Protein AF-A0A072U903-F1 (afdb_monomer)

Radius of gyration: 25.93 Å; Cα contacts (8 Å, |Δi|>4): 19; chains: 1; bounding box: 49×41×72 Å

Organism: Medicago truncatula (NCBI:txid3880)

pLDDT: mean 81.29, std 15.7, range [43.28, 95.62]

Secondary structure (DSSP, 8-state):
--SHHHHHHHHHHHHHHHHHHHHHHHHHHHHHHHHHHHHHHHHHHHHHT-PPP---SS-HHHHHHHHHHHHHHHHHHHHHHHHHHHHHHTT--

Structure (mmCIF, N/CA/C/O backbone):
data_AF-A0A072U903-F1
#
_entry.id   AF-A0A072U903-F1
#
loop_
_atom_site.group_PDB
_atom_site.id
_atom_site.type_symbol
_atom_site.label_atom_id
_atom_site.label_alt_id
_atom_site.label_comp_id
_atom_site.label_asym_id
_atom_site.label_entity_id
_atom_site.label_seq_id
_atom_site.pdbx_PDB_ins_code
_atom_site.Cartn_x
_atom_site.Cartn_y
_atom_site.Cartn_z
_atom_site.occupancy
_atom_site.B_iso_or_equiv
_atom_site.auth_seq_id
_atom_site.auth_comp_id
_atom_site.auth_asym_id
_atom_site.auth_atom_id
_atom_site.pdbx_PDB_model_num
ATOM 1 N N . MET A 1 1 ? 33.623 -28.794 -46.837 1.00 49.09 1 MET A N 1
ATOM 2 C CA . MET A 1 1 ? 33.442 -27.617 -45.963 1.00 49.09 1 MET A CA 1
ATOM 3 C C . MET A 1 1 ? 32.008 -27.636 -45.460 1.00 49.09 1 MET A C 1
ATOM 5 O O . MET A 1 1 ? 31.129 -27.145 -46.148 1.00 49.09 1 MET A O 1
ATOM 9 N N . ALA A 1 2 ? 31.750 -28.317 -44.346 1.00 52.59 2 ALA A N 1
ATOM 10 C CA . ALA A 1 2 ? 30.423 -28.434 -43.742 1.00 52.59 2 ALA A CA 1
ATOM 11 C C . ALA A 1 2 ? 30.633 -28.318 -42.230 1.00 52.59 2 ALA A C 1
ATOM 13 O O . ALA A 1 2 ? 31.370 -29.120 -41.668 1.00 52.59 2 ALA A O 1
ATOM 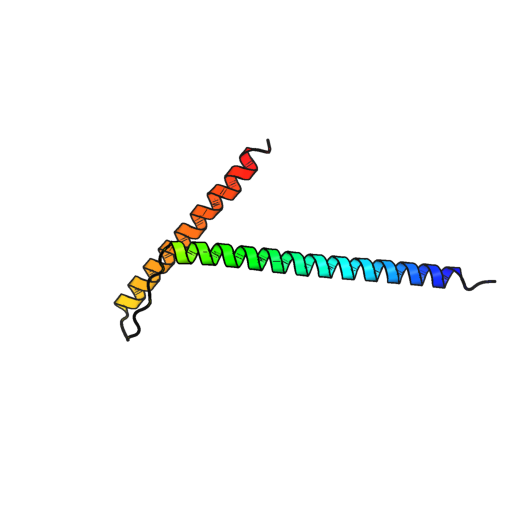14 N N . GLY A 1 3 ? 30.114 -27.256 -41.623 1.00 57.22 3 GLY A N 1
ATOM 15 C CA . GLY A 1 3 ? 30.301 -26.973 -40.196 1.00 57.22 3 GLY A CA 1
ATOM 16 C C . GLY A 1 3 ? 29.932 -25.545 -39.790 1.00 57.22 3 GLY A C 1
ATOM 17 O O . GLY A 1 3 ? 29.616 -25.310 -38.641 1.00 57.22 3 GLY A O 1
ATOM 18 N N . GLY A 1 4 ? 29.900 -24.586 -40.724 1.00 61.88 4 GLY A N 1
ATOM 19 C CA . GLY A 1 4 ? 29.646 -23.178 -40.378 1.00 61.88 4 GLY A CA 1
ATOM 20 C C . GLY A 1 4 ? 28.174 -22.748 -40.298 1.00 61.88 4 GLY A C 1
ATOM 21 O O . GLY A 1 4 ? 27.894 -21.685 -39.755 1.00 61.88 4 GLY A O 1
ATOM 22 N N . ILE A 1 5 ? 27.235 -23.523 -40.857 1.00 61.31 5 ILE A N 1
ATOM 23 C CA . ILE A 1 5 ? 25.812 -23.130 -40.912 1.00 61.31 5 ILE A CA 1
ATOM 24 C C . ILE A 1 5 ? 25.111 -23.397 -39.570 1.00 61.31 5 ILE A C 1
ATOM 26 O O . ILE A 1 5 ? 24.293 -22.587 -39.134 1.00 61.31 5 ILE A O 1
ATOM 30 N N . ASP A 1 6 ? 25.485 -24.476 -38.884 1.00 78.31 6 ASP A N 1
ATOM 31 C CA . ASP A 1 6 ? 24.861 -24.888 -37.624 1.00 78.31 6 ASP A CA 1
ATOM 32 C C . ASP A 1 6 ? 25.312 -23.988 -36.464 1.00 78.31 6 ASP A C 1
ATOM 34 O O . ASP A 1 6 ? 24.488 -23.521 -35.679 1.00 78.31 6 ASP A O 1
ATOM 38 N N . ASP A 1 7 ? 26.599 -23.631 -36.427 1.00 82.25 7 ASP A N 1
ATOM 39 C CA . ASP A 1 7 ? 27.168 -22.724 -35.425 1.00 82.25 7 ASP A CA 1
ATOM 40 C C . ASP A 1 7 ? 26.545 -21.321 -35.493 1.00 82.25 7 ASP A C 1
ATOM 42 O O . ASP A 1 7 ? 26.255 -20.709 -34.463 1.00 82.25 7 ASP A O 1
ATOM 46 N N . ALA A 1 8 ? 26.285 -20.816 -36.704 1.00 85.75 8 ALA A N 1
ATOM 47 C CA . ALA A 1 8 ? 25.641 -19.520 -36.903 1.00 85.75 8 ALA A CA 1
ATOM 48 C C . ALA A 1 8 ? 24.175 -19.530 -36.438 1.00 85.75 8 ALA A C 1
ATOM 50 O O . ALA A 1 8 ? 23.728 -18.590 -35.779 1.00 85.75 8 ALA A O 1
ATOM 51 N N . ALA A 1 9 ? 23.436 -20.604 -36.731 1.00 88.00 9 ALA A N 1
ATOM 52 C CA . ALA A 1 9 ? 22.056 -20.764 -36.281 1.00 88.00 9 ALA A CA 1
ATOM 53 C C . ALA A 1 9 ? 21.965 -20.901 -34.750 1.00 88.00 9 ALA A C 1
ATOM 55 O O . ALA A 1 9 ? 21.095 -20.292 -34.124 1.00 88.00 9 ALA A O 1
ATOM 56 N N . ILE A 1 10 ? 22.896 -21.638 -34.135 1.00 87.81 10 ILE A N 1
ATOM 57 C CA . ILE A 1 10 ? 22.996 -21.775 -32.676 1.00 87.81 10 ILE A CA 1
ATOM 58 C C . ILE A 1 10 ? 23.342 -20.427 -32.031 1.00 87.81 10 ILE A C 1
ATOM 60 O O . ILE A 1 10 ? 22.699 -20.030 -31.059 1.00 87.81 10 ILE A O 1
ATOM 64 N N . ALA A 1 11 ? 24.300 -19.681 -32.590 1.00 91.25 11 ALA A N 1
ATOM 65 C CA . ALA A 1 11 ? 24.655 -18.349 -32.105 1.00 91.25 11 ALA A CA 1
ATOM 66 C C . ALA A 1 11 ? 23.473 -17.368 -32.194 1.00 91.25 11 ALA A C 1
ATOM 68 O O . ALA A 1 11 ? 23.234 -16.603 -31.259 1.00 91.25 11 ALA A O 1
ATOM 69 N N . GLN A 1 12 ? 22.697 -17.422 -33.280 1.00 92.06 12 GLN A N 1
ATOM 70 C CA . GLN A 1 12 ? 21.491 -16.613 -33.451 1.00 92.06 12 GLN A CA 1
ATOM 71 C C . GLN A 1 12 ? 20.429 -16.966 -32.402 1.00 92.06 12 GLN A C 1
ATOM 73 O O . GLN A 1 12 ? 19.891 -16.070 -31.756 1.00 92.06 12 GLN A O 1
ATOM 78 N N . ALA A 1 13 ? 20.167 -18.259 -32.187 1.00 93.19 13 ALA A N 1
ATOM 79 C CA . ALA A 1 13 ? 19.196 -18.725 -31.200 1.00 93.19 13 ALA A CA 1
ATOM 80 C C . ALA A 1 13 ? 19.578 -18.301 -29.771 1.00 93.19 13 ALA A C 1
ATOM 82 O O . ALA A 1 13 ? 18.730 -17.821 -29.016 1.00 93.19 13 ALA A O 1
ATOM 83 N N . LEU A 1 14 ? 20.864 -18.405 -29.419 1.00 95.06 14 LEU A N 1
ATOM 84 C CA . LEU A 1 14 ? 21.391 -17.935 -28.136 1.00 95.06 14 LEU A CA 1
ATOM 85 C C . LEU A 1 14 ? 21.273 -16.413 -27.989 1.00 95.06 14 LEU A C 1
ATOM 87 O O . LEU A 1 14 ? 20.865 -15.934 -26.931 1.00 95.06 14 LEU A O 1
ATOM 91 N N . ALA A 1 15 ? 21.569 -15.650 -29.044 1.00 94.62 15 ALA A N 1
ATOM 92 C CA . ALA A 1 15 ? 21.416 -14.197 -29.041 1.00 94.62 15 ALA A CA 1
ATOM 93 C C . ALA A 1 15 ? 19.949 -13.779 -28.850 1.00 94.62 15 ALA A C 1
ATOM 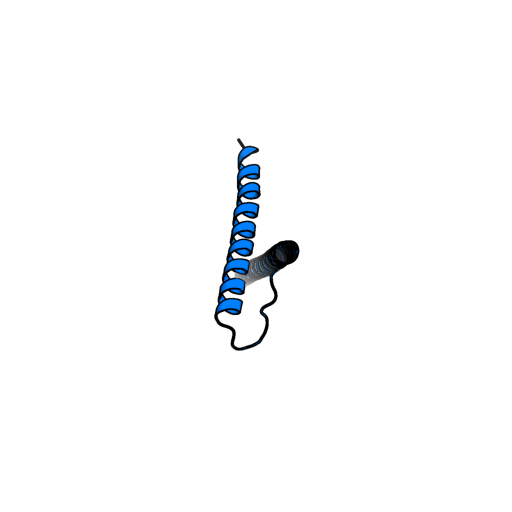95 O O . ALA A 1 15 ? 19.663 -12.899 -28.038 1.00 94.62 15 ALA A O 1
ATOM 96 N N . THR A 1 16 ? 19.009 -14.444 -29.527 1.00 95.56 16 THR A N 1
ATOM 97 C CA . THR A 1 16 ? 17.571 -14.204 -29.345 1.00 95.56 16 THR A CA 1
ATOM 98 C C . THR A 1 16 ? 17.125 -14.545 -27.925 1.00 95.56 16 THR A C 1
ATOM 100 O O . THR A 1 16 ? 16.396 -13.771 -27.309 1.00 95.56 16 THR A O 1
ATOM 103 N N . MET A 1 17 ? 17.595 -15.658 -27.356 1.00 95.19 17 MET A N 1
ATOM 104 C CA . MET A 1 17 ? 17.271 -16.019 -25.975 1.00 95.19 17 MET A CA 1
ATOM 105 C C . MET A 1 17 ? 17.820 -14.994 -24.973 1.00 95.19 17 MET A C 1
ATOM 107 O O . MET A 1 17 ? 17.106 -14.594 -24.056 1.00 95.19 17 MET A O 1
ATOM 111 N N . ALA A 1 18 ? 19.047 -14.508 -25.176 1.00 94.56 18 ALA A N 1
ATOM 112 C CA . ALA A 1 18 ? 19.629 -13.452 -24.351 1.00 94.56 18 ALA A CA 1
ATOM 113 C C . ALA A 1 18 ? 18.814 -12.148 -24.420 1.00 94.56 18 ALA A C 1
ATOM 115 O O . ALA A 1 18 ? 18.565 -11.529 -23.388 1.00 94.56 18 ALA A O 1
ATOM 116 N N . GLN A 1 19 ? 18.337 -11.763 -25.608 1.00 94.50 19 GLN A N 1
ATOM 117 C CA . GLN A 1 19 ? 17.466 -10.597 -25.790 1.00 94.50 19 GLN A CA 1
ATOM 118 C C . GLN A 1 19 ? 16.120 -10.761 -25.076 1.00 94.50 19 GLN A C 1
ATOM 120 O O . GLN A 1 19 ? 15.679 -9.845 -24.386 1.00 94.50 19 GLN A O 1
ATOM 125 N N . VAL A 1 20 ? 15.485 -11.932 -25.185 1.00 95.62 20 VAL A N 1
ATOM 126 C CA . VAL A 1 20 ? 14.214 -12.220 -24.499 1.00 95.62 20 VAL A CA 1
ATOM 127 C C . VAL A 1 20 ? 14.382 -12.156 -22.981 1.00 95.62 20 VAL A C 1
ATOM 129 O O . VAL A 1 20 ? 13.550 -11.564 -22.292 1.00 95.62 20 VAL A O 1
ATOM 132 N N . LEU A 1 21 ? 15.469 -12.717 -22.447 1.00 94.69 21 LEU A N 1
ATOM 133 C CA . LEU A 1 21 ? 15.762 -12.666 -21.013 1.00 94.69 21 LEU A CA 1
ATOM 134 C C . LEU A 1 21 ? 16.058 -11.237 -20.538 1.00 94.69 21 LEU A C 1
ATOM 136 O O . LEU A 1 21 ? 15.557 -10.835 -19.488 1.00 94.69 21 LEU A O 1
ATOM 140 N N . ALA A 1 22 ? 16.817 -10.459 -21.314 1.00 92.00 22 ALA A N 1
ATOM 141 C CA . ALA A 1 22 ? 17.087 -9.054 -21.016 1.00 92.00 22 ALA A CA 1
ATOM 142 C C . ALA A 1 22 ? 15.788 -8.233 -20.982 1.00 92.00 22 ALA A C 1
ATOM 144 O O . ALA A 1 22 ? 15.507 -7.580 -19.978 1.00 92.00 22 ALA A O 1
ATOM 145 N N . GLN A 1 23 ? 14.939 -8.367 -22.005 1.00 92.50 23 GLN A N 1
ATOM 146 C CA . GLN A 1 23 ? 13.643 -7.690 -22.068 1.00 92.50 23 GLN A CA 1
ATOM 147 C C . GLN A 1 23 ? 12.722 -8.100 -20.912 1.00 92.50 23 GLN A C 1
ATOM 149 O O . GLN A 1 23 ? 12.051 -7.261 -20.312 1.00 92.50 23 GLN A O 1
ATOM 154 N N . SER A 1 24 ? 12.689 -9.391 -20.572 1.00 90.50 24 SER A N 1
ATOM 155 C CA . SER A 1 24 ? 11.901 -9.887 -19.442 1.00 90.50 24 SER A CA 1
ATOM 156 C C . SER A 1 24 ? 12.374 -9.291 -18.117 1.00 90.50 24 SER A C 1
ATOM 158 O O . SER A 1 24 ? 11.548 -8.975 -17.260 1.00 90.50 24 SER A O 1
ATOM 160 N N . ASN A 1 25 ? 13.686 -9.146 -17.929 1.00 91.06 25 ASN A N 1
ATOM 161 C CA . ASN A 1 25 ? 14.248 -8.559 -16.720 1.00 91.06 25 ASN A CA 1
ATOM 162 C C . ASN A 1 25 ? 13.948 -7.056 -16.636 1.00 91.06 25 ASN A C 1
ATOM 164 O O . ASN A 1 25 ? 13.531 -6.575 -15.586 1.00 91.06 25 ASN A O 1
ATOM 168 N N . GLU A 1 26 ? 14.084 -6.325 -17.741 1.00 89.25 26 GLU A N 1
ATOM 169 C CA . GLU A 1 26 ? 13.727 -4.904 -17.817 1.00 89.25 26 GLU A CA 1
ATOM 170 C C . GLU A 1 26 ? 12.248 -4.673 -17.500 1.00 89.25 26 GLU A C 1
ATOM 172 O O . GLU A 1 26 ? 11.924 -3.812 -16.684 1.00 89.25 26 GLU A O 1
ATOM 177 N N . ASN A 1 27 ? 11.356 -5.503 -18.046 1.00 88.00 27 ASN A N 1
ATOM 178 C CA . ASN A 1 27 ? 9.926 -5.442 -17.743 1.00 88.00 27 ASN A CA 1
ATOM 179 C C . ASN A 1 27 ? 9.648 -5.731 -16.261 1.00 88.00 27 ASN A C 1
ATOM 181 O O . ASN A 1 27 ? 8.841 -5.047 -15.637 1.00 88.00 27 ASN A O 1
ATOM 185 N N . ALA A 1 28 ? 10.338 -6.709 -15.667 1.00 86.81 28 ALA A N 1
ATOM 186 C CA . ALA A 1 28 ? 10.208 -7.008 -14.242 1.00 86.81 28 ALA A CA 1
ATOM 187 C C . ALA A 1 28 ? 10.722 -5.860 -13.354 1.00 86.81 28 ALA A C 1
ATOM 189 O O . ALA A 1 28 ? 10.152 -5.580 -12.299 1.00 86.81 28 ALA A O 1
ATOM 190 N N . VAL A 1 29 ? 11.794 -5.178 -13.762 1.00 87.06 29 VAL A N 1
ATOM 191 C CA . VAL A 1 29 ? 12.319 -3.995 -13.065 1.00 87.06 29 VAL A CA 1
ATOM 192 C C . VAL A 1 29 ? 11.362 -2.810 -13.202 1.00 87.06 29 VAL A C 1
ATOM 194 O O . VAL A 1 29 ? 11.067 -2.162 -12.200 1.00 87.06 29 VAL A O 1
ATOM 197 N N . ALA A 1 30 ? 10.833 -2.559 -14.400 1.00 84.31 30 ALA A N 1
ATOM 198 C CA . ALA A 1 30 ? 9.852 -1.507 -14.649 1.00 84.31 30 ALA A CA 1
ATOM 199 C C . ALA A 1 30 ? 8.557 -1.737 -13.858 1.00 84.31 30 ALA A C 1
ATOM 201 O O . ALA A 1 30 ? 8.073 -0.817 -13.206 1.00 84.31 30 ALA A O 1
ATOM 202 N N . ASN A 1 31 ? 8.040 -2.970 -13.830 1.00 85.81 31 ASN A N 1
ATOM 203 C CA . ASN A 1 31 ? 6.860 -3.314 -13.036 1.00 85.81 31 ASN A CA 1
ATOM 204 C C . ASN A 1 31 ? 7.100 -3.095 -11.542 1.00 85.81 31 ASN A C 1
ATOM 206 O O . ASN A 1 31 ? 6.299 -2.421 -10.907 1.00 85.81 31 ASN A O 1
ATOM 210 N N . ARG A 1 32 ? 8.233 -3.558 -10.996 1.00 85.06 32 ARG A N 1
ATOM 211 C CA . ARG A 1 32 ? 8.575 -3.305 -9.585 1.00 85.06 32 ARG A CA 1
ATOM 212 C C . ARG A 1 32 ? 8.675 -1.820 -9.258 1.00 85.06 32 ARG A C 1
ATOM 214 O O . ARG A 1 32 ? 8.257 -1.400 -8.185 1.00 85.06 32 ARG A O 1
ATOM 221 N N . ARG A 1 33 ? 9.224 -1.023 -10.174 1.00 84.25 33 ARG A N 1
ATOM 222 C CA . ARG A 1 33 ? 9.300 0.429 -10.010 1.00 84.25 33 ARG A CA 1
ATOM 223 C C . ARG A 1 33 ? 7.908 1.062 -10.007 1.00 84.25 33 ARG A C 1
ATOM 225 O O . ARG A 1 33 ? 7.602 1.814 -9.092 1.00 84.25 33 ARG A O 1
ATOM 232 N N . ASN A 1 34 ? 7.064 0.712 -10.974 1.00 82.00 34 ASN A N 1
ATOM 233 C CA . ASN A 1 34 ? 5.692 1.210 -11.063 1.00 82.00 34 ASN A CA 1
ATOM 234 C C . ASN A 1 34 ? 4.857 0.804 -9.836 1.00 82.00 34 ASN A C 1
ATOM 236 O O . ASN A 1 34 ? 4.063 1.596 -9.337 1.00 82.00 34 ASN A O 1
ATOM 240 N N . GLU A 1 35 ? 5.043 -0.418 -9.333 1.00 83.12 35 GLU A N 1
ATOM 241 C CA . GLU A 1 35 ? 4.402 -0.910 -8.111 1.00 83.12 35 GLU A CA 1
ATOM 242 C C . GLU A 1 35 ? 4.868 -0.139 -6.874 1.00 83.12 35 GLU A C 1
ATOM 244 O O . GLU A 1 35 ? 4.027 0.294 -6.089 1.00 83.12 35 GLU A O 1
ATOM 249 N N . GLY A 1 36 ? 6.177 0.095 -6.732 1.00 83.25 36 GLY A N 1
ATOM 250 C CA . GLY A 1 36 ? 6.734 0.892 -5.637 1.00 83.25 36 GLY A CA 1
ATOM 251 C C . GLY A 1 36 ? 6.249 2.343 -5.659 1.00 83.25 36 GLY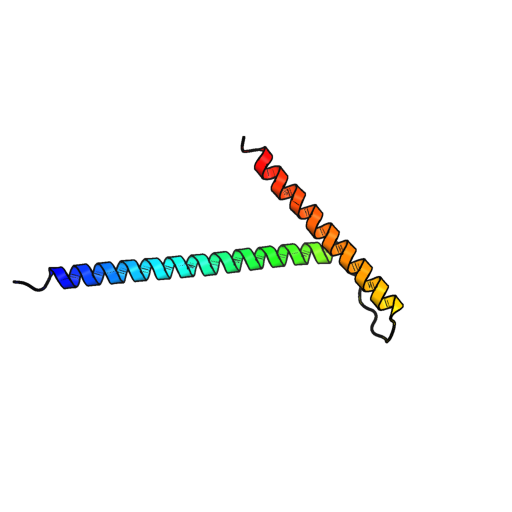 A C 1
ATOM 252 O O . GLY A 1 36 ? 5.817 2.864 -4.634 1.00 83.25 36 GLY A O 1
ATOM 253 N N . GLU A 1 37 ? 6.227 2.978 -6.833 1.00 80.56 37 GLU A N 1
ATOM 254 C CA . GLU A 1 37 ? 5.685 4.333 -7.011 1.00 80.56 37 GLU A CA 1
ATOM 255 C C . GLU A 1 37 ? 4.173 4.375 -6.701 1.00 80.56 37 GLU A C 1
ATOM 257 O O . GLU A 1 37 ? 3.678 5.303 -6.055 1.00 80.56 37 GLU A O 1
ATOM 262 N N . ALA A 1 38 ? 3.416 3.344 -7.095 1.00 81.81 38 ALA A N 1
ATOM 263 C CA . ALA A 1 38 ? 1.999 3.222 -6.757 1.00 81.81 38 ALA A CA 1
ATOM 264 C C . ALA A 1 38 ? 1.760 3.005 -5.253 1.00 81.81 38 ALA A C 1
ATOM 266 O O . ALA A 1 38 ? 0.789 3.539 -4.707 1.00 81.81 38 ALA A O 1
ATOM 267 N N . GLU A 1 39 ? 2.615 2.237 -4.578 1.00 83.69 39 GLU A N 1
ATOM 268 C CA . GLU A 1 39 ? 2.575 2.034 -3.129 1.00 83.69 39 GLU A CA 1
ATOM 269 C C . GLU A 1 39 ? 2.886 3.332 -2.374 1.00 83.69 39 GLU A C 1
ATOM 271 O O . GLU A 1 39 ? 2.130 3.709 -1.477 1.00 83.69 39 GLU A O 1
ATOM 276 N N . GLU A 1 40 ? 3.910 4.075 -2.798 1.00 83.62 40 GLU A N 1
ATOM 277 C CA . GLU A 1 40 ? 4.270 5.373 -2.219 1.00 83.62 40 GLU A CA 1
ATOM 278 C C . GLU A 1 40 ? 3.124 6.391 -2.353 1.00 83.62 40 GLU A C 1
ATOM 280 O O . GLU A 1 40 ? 2.740 7.036 -1.374 1.00 83.62 40 GLU A O 1
ATOM 285 N N . MET A 1 41 ? 2.479 6.468 -3.525 1.00 86.94 41 MET A N 1
ATOM 286 C CA . MET A 1 41 ? 1.295 7.315 -3.729 1.00 86.94 41 MET A CA 1
ATOM 287 C C . MET A 1 41 ? 0.102 6.906 -2.849 1.00 86.94 41 MET A C 1
ATOM 289 O O . MET A 1 41 ? -0.660 7.764 -2.387 1.00 86.94 41 MET A O 1
ATOM 293 N N . ARG A 1 42 ? -0.102 5.601 -2.618 1.00 88.00 42 ARG A N 1
ATOM 294 C CA . ARG A 1 42 ? -1.156 5.103 -1.716 1.00 88.00 42 ARG A CA 1
ATOM 295 C C . ARG A 1 42 ? -0.844 5.466 -0.266 1.00 88.00 42 ARG A C 1
ATOM 297 O O . ARG A 1 42 ? -1.759 5.877 0.448 1.00 88.00 42 ARG A O 1
ATOM 304 N N . LEU A 1 43 ? 0.418 5.372 0.147 1.00 89.31 43 LEU A N 1
ATOM 305 C CA . LEU A 1 43 ? 0.860 5.732 1.491 1.00 89.31 43 LEU A CA 1
ATOM 306 C C . LEU A 1 43 ? 0.721 7.237 1.760 1.00 89.31 43 LEU A C 1
ATOM 308 O O . LEU A 1 43 ? 0.123 7.612 2.767 1.00 89.31 43 LEU A O 1
ATOM 312 N N . ASP A 1 44 ? 1.190 8.102 0.856 1.00 90.12 44 ASP A N 1
ATOM 313 C CA . ASP A 1 44 ? 1.021 9.559 0.985 1.00 90.12 44 ASP A CA 1
ATOM 314 C C . ASP A 1 44 ? -0.466 9.932 1.100 1.00 90.12 44 ASP A C 1
ATOM 316 O O . ASP A 1 44 ? -0.866 10.681 1.997 1.00 90.12 44 ASP A O 1
ATOM 320 N N . ARG A 1 45 ? -1.328 9.329 0.269 1.00 88.94 45 ARG A N 1
ATOM 321 C CA . ARG A 1 45 ? -2.778 9.539 0.357 1.00 88.94 45 ARG A CA 1
ATOM 322 C C . ARG A 1 45 ? -3.350 9.066 1.693 1.00 88.94 45 ARG A C 1
ATOM 324 O O . ARG A 1 45 ? -4.195 9.760 2.259 1.00 88.94 45 ARG A O 1
ATOM 331 N N . PHE A 1 46 ? -2.920 7.914 2.198 1.00 91.50 46 PHE A N 1
ATOM 332 C CA . PHE A 1 46 ? -3.350 7.402 3.497 1.00 91.50 46 PHE A CA 1
ATOM 333 C C . PHE A 1 46 ? -2.981 8.375 4.626 1.00 91.50 46 PHE A C 1
ATOM 335 O O . PHE A 1 46 ? -3.851 8.768 5.401 1.00 91.50 46 PHE A O 1
ATOM 342 N N . LEU A 1 47 ? -1.732 8.851 4.665 1.00 91.75 47 LEU A N 1
ATOM 343 C CA . LEU A 1 47 ? -1.251 9.787 5.688 1.00 91.75 47 LEU A CA 1
ATOM 344 C C . LEU A 1 47 ? -1.967 11.144 5.637 1.00 91.75 47 LEU A C 1
ATOM 346 O O . LEU A 1 47 ? -2.309 11.697 6.682 1.00 91.75 47 LEU A O 1
ATOM 350 N 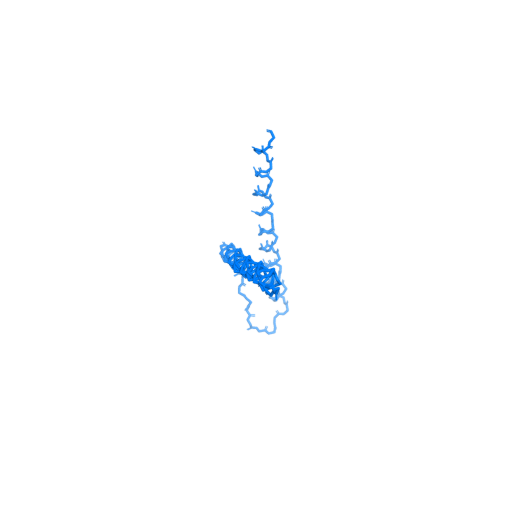N . ARG A 1 48 ? -2.282 11.652 4.438 1.00 91.69 48 ARG A N 1
ATOM 351 C CA . ARG A 1 48 ? -3.070 12.888 4.256 1.00 91.69 48 ARG A CA 1
ATOM 352 C C . ARG A 1 48 ? -4.488 12.806 4.821 1.00 91.69 48 ARG A C 1
ATOM 354 O O . ARG A 1 48 ? -5.076 13.840 5.120 1.00 91.69 48 ARG A O 1
ATOM 361 N N . ASN A 1 49 ? -5.032 11.601 4.987 1.00 90.19 49 ASN A N 1
ATOM 362 C CA . ASN A 1 49 ? -6.335 11.387 5.617 1.00 90.19 49 ASN A CA 1
ATOM 363 C C . ASN A 1 49 ? -6.261 11.274 7.151 1.00 90.19 49 ASN A C 1
ATOM 365 O O . ASN A 1 49 ? -7.275 10.983 7.782 1.00 90.19 49 ASN A O 1
ATOM 369 N N . ASN A 1 50 ? -5.092 11.538 7.747 1.00 91.94 50 ASN A N 1
ATOM 370 C CA . ASN A 1 50 ? -4.861 11.579 9.190 1.00 91.94 50 ASN A CA 1
ATOM 371 C C . ASN A 1 50 ? -5.380 10.322 9.921 1.00 91.94 50 ASN A C 1
ATOM 373 O O . ASN A 1 50 ? -6.350 10.396 10.686 1.00 91.94 50 ASN A O 1
ATOM 377 N N . PRO A 1 51 ? -4.772 9.153 9.659 1.00 91.81 51 PRO A N 1
ATOM 378 C CA . PRO A 1 51 ? -5.250 7.885 10.183 1.00 91.81 51 PRO A CA 1
ATOM 379 C C . PRO A 1 51 ? -5.267 7.873 11.716 1.00 91.81 51 PRO A C 1
ATOM 381 O O . PRO A 1 51 ? -4.308 8.322 12.349 1.00 91.81 51 PRO A O 1
ATOM 384 N N . PRO A 1 52 ? -6.337 7.350 12.343 1.00 91.81 52 PRO A N 1
ATOM 385 C CA . PRO A 1 52 ? -6.424 7.310 13.792 1.00 91.81 52 PRO A CA 1
ATOM 386 C C . PRO A 1 52 ? -5.403 6.326 14.371 1.00 91.81 52 PRO A C 1
ATOM 388 O O . PRO A 1 52 ? -5.190 5.229 13.850 1.00 91.81 52 PRO A O 1
ATOM 391 N N . THR A 1 53 ? -4.810 6.683 15.507 1.00 90.38 53 THR A N 1
ATOM 392 C CA . THR A 1 53 ? -3.930 5.781 16.256 1.00 90.38 53 THR A CA 1
ATOM 393 C C . THR A 1 53 ? -4.760 4.824 17.101 1.00 90.38 53 THR A C 1
ATOM 395 O O . THR A 1 53 ? -5.617 5.257 17.876 1.00 90.38 53 THR A O 1
ATOM 398 N N . LEU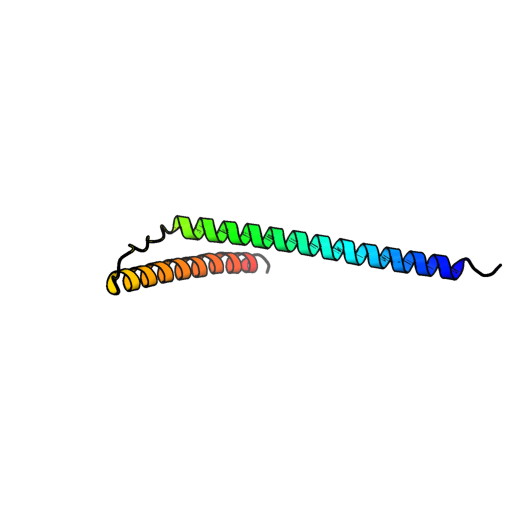 A 1 54 ? -4.473 3.524 17.008 1.00 88.00 54 LEU A N 1
ATOM 399 C CA . LEU A 1 54 ? -5.043 2.545 17.925 1.00 88.00 54 LEU A CA 1
ATOM 400 C C . LEU A 1 54 ? -4.468 2.789 19.324 1.00 88.00 54 LEU A C 1
ATOM 402 O O . LEU A 1 54 ? -3.264 2.661 19.552 1.00 88.00 54 LEU A O 1
ATOM 406 N N . LYS A 1 55 ? -5.325 3.158 20.275 1.00 84.75 55 LYS A N 1
ATOM 407 C CA . LYS A 1 55 ? -4.912 3.312 21.671 1.00 84.75 55 LYS A CA 1
ATOM 408 C C . LYS A 1 55 ? -4.761 1.918 22.276 1.00 84.75 55 LYS A C 1
ATOM 410 O O . LYS A 1 55 ? -5.735 1.194 22.425 1.00 84.75 55 LYS A O 1
ATOM 415 N N . GLY A 1 56 ? -3.533 1.526 22.606 1.00 76.00 56 GLY A N 1
ATOM 416 C CA . GLY A 1 56 ? -3.263 0.202 23.164 1.00 76.00 56 GLY A CA 1
ATOM 417 C C . GLY A 1 56 ? -3.727 0.082 24.614 1.00 76.00 56 GLY A C 1
ATOM 418 O O . GLY A 1 56 ? -3.102 0.699 25.472 1.00 76.00 56 GLY A O 1
ATOM 419 N N . ARG A 1 57 ? -4.798 -0.694 24.853 1.00 79.12 57 ARG A N 1
ATOM 420 C CA . ARG A 1 57 ? -5.322 -1.332 26.094 1.00 79.12 57 ARG A CA 1
ATOM 421 C C . ARG A 1 57 ? -6.396 -2.343 25.642 1.00 79.12 57 ARG A C 1
ATOM 423 O O . ARG A 1 57 ? -6.797 -2.300 24.483 1.00 79.12 57 ARG A O 1
ATOM 430 N N . PHE A 1 58 ? -6.896 -3.214 26.520 1.00 81.62 58 PHE A N 1
ATOM 431 C CA . PHE A 1 58 ? -8.079 -4.039 26.224 1.00 81.62 58 PHE A CA 1
ATOM 432 C C . PHE A 1 58 ? -9.343 -3.153 26.199 1.00 81.62 58 PHE A C 1
ATOM 434 O O . PHE A 1 58 ? -10.052 -3.045 27.194 1.00 81.62 58 PHE A O 1
ATOM 441 N N . ASP A 1 59 ? -9.566 -2.458 25.081 1.00 88.81 59 ASP A N 1
ATOM 442 C CA . ASP A 1 59 ? -10.686 -1.540 24.838 1.00 88.81 59 ASP A CA 1
ATOM 443 C C . ASP A 1 59 ? -11.414 -1.946 23.541 1.00 88.81 59 ASP A C 1
ATOM 445 O O . ASP A 1 59 ? -11.031 -1.512 22.448 1.00 88.81 59 ASP A O 1
ATOM 449 N N . PRO A 1 60 ? -12.430 -2.826 23.632 1.00 90.44 60 PRO A N 1
ATOM 450 C CA . PRO A 1 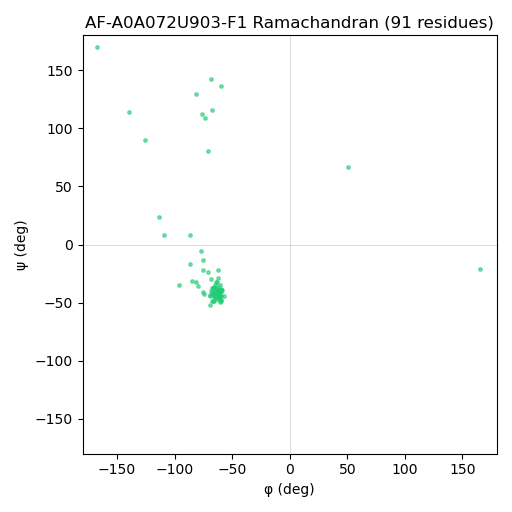60 ? -13.183 -3.285 22.466 1.00 90.44 60 PRO A CA 1
ATOM 451 C C . PRO A 1 60 ? -13.899 -2.150 21.721 1.00 90.44 60 PRO A C 1
ATOM 453 O O . PRO A 1 60 ? -13.977 -2.177 20.494 1.00 90.44 60 PRO A O 1
ATOM 456 N N . GLU A 1 61 ? -14.388 -1.138 22.442 1.00 90.88 61 GLU A N 1
ATOM 457 C CA . GLU A 1 61 ? -15.124 -0.004 21.872 1.00 90.88 61 GLU A CA 1
ATOM 458 C C . GLU A 1 61 ? -14.177 0.961 21.142 1.00 90.88 61 GLU A C 1
ATOM 460 O O . GLU A 1 61 ? -14.438 1.381 20.007 1.00 90.88 61 GLU A O 1
ATOM 465 N N . GLY A 1 62 ? -13.019 1.245 21.741 1.00 91.25 62 GLY A N 1
ATOM 466 C CA . GLY A 1 62 ? -11.946 2.000 21.100 1.00 91.25 62 GLY A CA 1
ATOM 467 C C . GLY A 1 62 ? -11.391 1.293 19.864 1.00 91.25 62 GLY A C 1
ATOM 468 O O . GLY A 1 62 ? -11.158 1.942 18.840 1.00 91.25 62 GLY A O 1
ATOM 469 N N . ALA A 1 63 ? -11.243 -0.035 19.910 1.00 92.25 63 ALA A N 1
ATOM 470 C CA . ALA A 1 63 ? -10.841 -0.831 18.752 1.00 92.25 63 ALA A CA 1
ATOM 471 C C . ALA A 1 63 ? -11.891 -0.780 17.631 1.00 92.25 63 ALA A C 1
ATOM 473 O O . ALA A 1 63 ? -11.539 -0.558 16.473 1.00 92.25 63 ALA A O 1
ATOM 474 N N . GLN A 1 64 ? -13.179 -0.910 17.960 1.00 92.75 64 GLN A N 1
ATOM 475 C CA . GLN A 1 64 ? -14.262 -0.806 16.981 1.00 92.75 64 GLN A CA 1
ATOM 476 C C . GLN A 1 64 ? -14.303 0.580 16.320 1.00 92.75 64 GLN A C 1
ATOM 478 O O . GLN A 1 64 ? -14.432 0.686 15.099 1.00 92.75 64 GLN A O 1
ATOM 483 N N . THR A 1 65 ? -14.139 1.643 17.108 1.00 92.62 65 THR A N 1
ATOM 484 C CA . THR A 1 65 ? -14.081 3.023 16.604 1.00 92.62 65 THR A CA 1
ATOM 485 C C . THR A 1 65 ? -12.884 3.231 15.674 1.00 92.62 65 THR A C 1
ATOM 487 O O . THR A 1 65 ? -13.002 3.867 14.625 1.00 92.62 65 THR A O 1
ATOM 490 N N . TRP A 1 66 ? -11.728 2.659 16.022 1.00 94.38 66 TRP A N 1
ATOM 491 C CA . TRP A 1 66 ? -10.533 2.696 15.183 1.00 94.38 66 TRP A CA 1
ATOM 492 C C . TRP A 1 66 ? -10.751 1.997 13.832 1.00 94.38 66 TRP A C 1
ATOM 494 O O . TRP A 1 66 ? -10.419 2.577 12.796 1.00 94.38 66 TRP A O 1
ATOM 504 N N . VAL A 1 67 ? -11.376 0.811 13.822 1.00 94.44 67 VAL A N 1
ATOM 505 C CA . VAL A 1 67 ? -11.704 0.079 12.583 1.00 94.44 67 VAL A CA 1
ATOM 506 C C . VAL A 1 67 ? -12.617 0.908 11.675 1.00 94.44 67 VAL A C 1
ATOM 508 O O . VAL A 1 67 ? -12.304 1.078 10.499 1.00 94.44 67 VAL A O 1
ATOM 511 N N . GLN A 1 68 ? -13.689 1.502 12.208 1.00 94.75 68 GLN A N 1
ATOM 512 C CA . GLN A 1 68 ? -14.591 2.357 11.418 1.00 94.75 68 GLN A CA 1
ATOM 513 C C . GLN A 1 68 ? -13.866 3.569 10.809 1.00 94.75 68 GLN A C 1
ATOM 515 O O . GLN A 1 68 ? -14.115 3.952 9.662 1.00 94.75 68 GLN A O 1
ATOM 520 N N . GLY A 1 69 ? -12.942 4.172 11.563 1.00 94.06 69 GLY A N 1
ATOM 521 C CA . GLY A 1 69 ? -12.093 5.253 11.067 1.00 94.06 69 GLY A CA 1
ATOM 522 C C . GLY A 1 69 ? -11.211 4.811 9.898 1.00 94.06 69 GLY A C 1
ATOM 523 O O . GLY A 1 69 ? -11.127 5.518 8.893 1.00 94.06 69 GLY A O 1
ATOM 524 N N . MET A 1 70 ? -10.616 3.620 9.989 1.00 94.44 70 MET A N 1
ATOM 525 C CA . MET A 1 70 ? -9.807 3.042 8.912 1.00 94.44 70 MET A CA 1
ATOM 526 C C . MET A 1 70 ? -10.636 2.736 7.658 1.00 94.44 70 MET A C 1
ATOM 528 O O . MET A 1 70 ? -10.234 3.105 6.554 1.00 94.44 70 MET A O 1
ATOM 532 N N . GLU A 1 71 ? -11.826 2.148 7.804 1.00 94.31 71 GLU A N 1
ATOM 533 C CA . GLU A 1 71 ? -12.733 1.871 6.679 1.00 94.31 71 GLU A CA 1
ATOM 534 C C . GLU A 1 71 ? -13.123 3.139 5.911 1.00 94.31 71 GLU A C 1
ATOM 536 O O . GLU A 1 71 ? -13.183 3.138 4.677 1.00 94.31 71 GLU A O 1
ATOM 541 N N . ARG A 1 72 ? -13.354 4.249 6.623 1.00 93.56 72 ARG A N 1
ATOM 542 C CA . ARG A 1 72 ? -13.667 5.543 6.006 1.00 93.56 72 ARG A CA 1
ATOM 543 C C . ARG A 1 72 ? -12.518 6.054 5.136 1.00 93.56 72 ARG A C 1
ATOM 545 O O . ARG A 1 72 ? -12.774 6.565 4.044 1.00 93.56 72 ARG A O 1
ATOM 552 N N . ILE A 1 73 ? -11.277 5.904 5.597 1.00 92.06 73 ILE A N 1
ATOM 553 C CA . ILE A 1 73 ? -10.082 6.323 4.854 1.00 92.06 73 ILE A CA 1
ATOM 554 C C . ILE A 1 73 ? -9.906 5.460 3.607 1.00 92.06 73 ILE A C 1
ATOM 556 O O . ILE A 1 73 ? -9.778 6.003 2.512 1.00 92.06 73 ILE A O 1
ATOM 560 N N . PHE A 1 74 ? -9.984 4.132 3.737 1.00 91.06 74 PHE A N 1
ATOM 561 C CA . PHE A 1 74 ? -9.878 3.241 2.580 1.00 91.06 74 PHE A CA 1
ATOM 562 C C . PHE A 1 74 ? -10.966 3.519 1.543 1.00 91.06 74 PHE A C 1
ATOM 564 O O . PHE A 1 74 ? -10.671 3.590 0.351 1.00 91.06 74 PHE A O 1
ATOM 571 N N . ARG A 1 75 ? -12.203 3.780 1.979 1.00 89.81 75 ARG A N 1
ATOM 572 C CA . ARG A 1 75 ? -13.284 4.176 1.072 1.00 89.81 75 ARG A CA 1
ATOM 573 C C . ARG A 1 75 ? -12.955 5.471 0.327 1.00 89.81 75 ARG A C 1
ATOM 575 O O . ARG A 1 75 ? -13.113 5.503 -0.887 1.00 89.81 75 ARG A O 1
ATOM 582 N N . ALA A 1 76 ? -12.466 6.500 1.022 1.00 86.56 76 ALA A N 1
ATOM 583 C CA . ALA A 1 76 ? -12.069 7.770 0.406 1.00 86.56 76 ALA A CA 1
ATOM 584 C C . ALA A 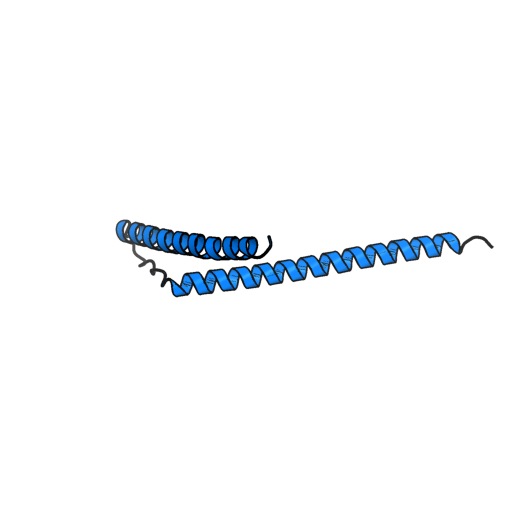1 76 ? -10.890 7.619 -0.576 1.00 86.56 76 ALA A C 1
ATOM 586 O O . ALA A 1 76 ? -10.808 8.329 -1.581 1.00 86.56 76 ALA A O 1
ATOM 587 N N . MET A 1 77 ? -9.977 6.683 -0.308 1.00 85.31 77 MET A N 1
ATOM 588 C CA . MET A 1 77 ? -8.867 6.371 -1.208 1.00 85.31 77 MET A CA 1
ATOM 589 C C . MET A 1 77 ? -9.340 5.721 -2.512 1.00 85.31 77 MET A C 1
ATOM 591 O O . MET A 1 77 ? -8.796 6.056 -3.563 1.00 85.31 77 MET A O 1
ATOM 595 N N . VAL A 1 78 ? -10.356 4.852 -2.453 1.00 80.44 78 VAL A N 1
ATOM 596 C CA . VAL A 1 78 ? -10.949 4.192 -3.629 1.00 80.44 78 VAL A CA 1
ATOM 597 C C . VAL A 1 78 ? -11.707 5.203 -4.499 1.00 80.44 78 VAL A C 1
ATOM 599 O O . VAL A 1 78 ? -11.361 5.369 -5.666 1.00 80.44 78 VAL A O 1
ATOM 602 N N . THR A 1 79 ? -12.629 5.991 -3.931 1.00 68.50 79 THR A N 1
ATOM 603 C CA . THR A 1 79 ? -13.408 6.979 -4.712 1.00 68.50 79 THR A CA 1
ATOM 604 C C . THR A 1 79 ? -12.550 8.079 -5.338 1.00 68.50 79 THR A C 1
ATOM 606 O O . THR A 1 79 ? -12.855 8.568 -6.423 1.00 68.50 79 THR A O 1
ATOM 609 N N . GLY A 1 80 ? -11.450 8.477 -4.692 1.00 61.06 80 GLY A N 1
ATOM 610 C CA . GLY A 1 80 ? -10.515 9.454 -5.255 1.00 61.06 80 GLY A CA 1
ATOM 611 C C . GLY A 1 80 ? -9.577 8.903 -6.341 1.00 61.06 80 GLY A C 1
ATOM 612 O O . GLY A 1 80 ? -8.778 9.678 -6.875 1.00 61.06 80 GLY A O 1
ATOM 613 N N . ASN A 1 81 ? -9.593 7.596 -6.618 1.00 54.59 81 ASN A N 1
ATOM 614 C CA . ASN A 1 81 ? -8.835 6.964 -7.704 1.00 54.59 81 ASN A CA 1
ATOM 615 C C . ASN A 1 81 ? -9.696 6.793 -8.966 1.00 54.59 81 ASN A C 1
ATOM 617 O O . ASN A 1 81 ? -9.199 7.010 -10.072 1.00 54.59 81 ASN A O 1
ATOM 621 N N . ASP A 1 82 ? -10.991 6.517 -8.798 1.00 51.66 82 ASP A N 1
ATOM 622 C CA . ASP A 1 82 ? -11.936 6.306 -9.904 1.00 51.66 82 ASP A CA 1
ATOM 623 C C . ASP A 1 82 ? -12.149 7.574 -10.751 1.00 51.66 82 ASP A C 1
ATOM 625 O O . ASP A 1 82 ? -12.221 7.508 -11.979 1.00 51.66 82 ASP A O 1
ATOM 629 N N . GLN A 1 83 ? -12.122 8.758 -10.127 1.00 47.06 83 GLN A N 1
ATOM 630 C CA . GLN A 1 83 ? -12.260 10.037 -10.836 1.00 47.06 83 GLN A CA 1
ATOM 631 C C . GLN A 1 83 ? -11.126 10.286 -11.852 1.00 47.06 83 GLN A C 1
ATOM 633 O O . GLN A 1 83 ? -11.336 10.983 -12.839 1.00 47.06 83 GLN A O 1
ATOM 638 N N . LYS A 1 84 ? -9.921 9.736 -11.627 1.00 47.66 84 LYS A N 1
ATOM 639 C CA . LYS A 1 84 ? -8.759 9.939 -12.515 1.00 47.66 84 LYS A CA 1
ATOM 640 C C . LYS A 1 84 ? -8.727 8.964 -13.692 1.00 47.66 84 LYS A C 1
ATOM 642 O O . LYS A 1 84 ? -8.272 9.349 -14.770 1.00 47.66 84 LYS A O 1
ATOM 647 N N . ALA A 1 85 ? -9.235 7.746 -13.503 1.00 52.28 85 ALA A N 1
ATOM 648 C CA . ALA A 1 85 ? -9.417 6.788 -14.592 1.00 52.28 85 ALA A CA 1
ATOM 649 C C . ALA A 1 85 ? -10.478 7.295 -15.585 1.00 52.28 85 ALA A C 1
ATOM 651 O O . ALA A 1 85 ? -10.234 7.345 -16.786 1.00 52.28 85 ALA A O 1
ATOM 652 N N . GLN A 1 86 ? -11.601 7.809 -15.073 1.00 48.62 86 GLN A N 1
ATOM 653 C CA . GLN A 1 86 ? -12.717 8.270 -15.903 1.00 48.62 86 GLN A CA 1
ATOM 654 C C . GLN A 1 86 ? -12.399 9.536 -16.717 1.00 48.62 86 GLN A C 1
ATOM 656 O O . GLN A 1 86 ? -12.917 9.722 -17.817 1.00 48.62 86 GLN A O 1
ATOM 661 N N . THR A 1 87 ? -11.520 10.409 -16.214 1.00 43.47 87 THR A N 1
ATOM 662 C CA . THR A 1 87 ? -11.114 11.612 -16.954 1.00 43.47 87 THR A CA 1
ATOM 663 C C . THR A 1 87 ?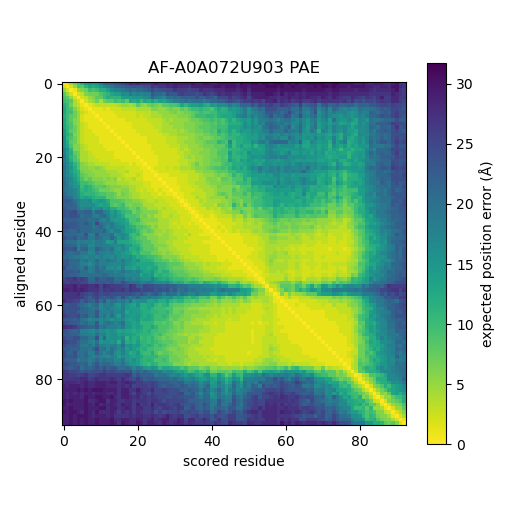 -10.139 11.336 -18.092 1.00 43.47 87 THR A C 1
ATOM 665 O O . THR A 1 87 ? -10.075 12.162 -18.988 1.00 43.47 87 THR A O 1
ATOM 668 N N . SER A 1 88 ? -9.391 10.225 -18.093 1.00 51.12 88 SER A N 1
ATOM 669 C CA . SER A 1 88 ? -8.479 9.925 -19.215 1.00 51.12 88 SER A CA 1
ATOM 670 C C . SER A 1 88 ? -9.208 9.295 -20.404 1.00 51.12 88 SER A C 1
ATOM 672 O O . SER A 1 88 ? -8.875 9.611 -21.542 1.00 51.12 88 SER A O 1
ATOM 674 N N . ASP A 1 89 ? -10.260 8.507 -20.161 1.00 52.09 89 ASP A N 1
ATOM 675 C CA . ASP A 1 89 ? -11.083 7.928 -21.236 1.00 52.09 89 ASP A CA 1
ATOM 676 C C . ASP A 1 89 ? -11.955 8.981 -21.948 1.00 52.09 89 ASP A C 1
ATOM 678 O O . ASP A 1 89 ? -12.313 8.826 -23.112 1.00 52.09 89 ASP A O 1
ATOM 682 N N . SER A 1 90 ? -12.255 10.098 -21.277 1.00 53.03 90 SER A N 1
ATOM 683 C CA . SER A 1 90 ? -13.090 11.182 -21.813 1.00 53.03 90 SER A CA 1
ATOM 684 C C . SER A 1 90 ? -12.401 12.086 -22.853 1.00 53.03 90 SER A C 1
ATOM 686 O O . SER A 1 90 ? -13.100 12.860 -23.502 1.00 53.03 90 SER A O 1
ATOM 688 N N . TYR A 1 91 ? -11.072 12.035 -23.012 1.00 49.66 91 TYR A N 1
ATOM 689 C CA . TYR A 1 91 ? -10.327 12.857 -23.990 1.00 49.66 91 TYR A CA 1
ATOM 690 C C . TYR A 1 91 ? -9.768 12.045 -25.172 1.00 49.66 91 TYR A C 1
ATOM 692 O O . TYR A 1 91 ? -8.996 12.578 -25.967 1.00 49.66 91 TYR A O 1
ATOM 700 N N . ALA A 1 92 ? -10.144 10.767 -25.294 1.00 52.34 92 ALA A N 1
ATOM 701 C CA . ALA A 1 92 ? -9.672 9.856 -26.340 1.00 52.34 92 ALA A CA 1
ATOM 702 C C . ALA A 1 92 ? -10.778 9.411 -27.325 1.00 52.34 92 ALA A C 1
ATOM 704 O O . ALA A 1 92 ? -10.653 8.358 -27.949 1.00 52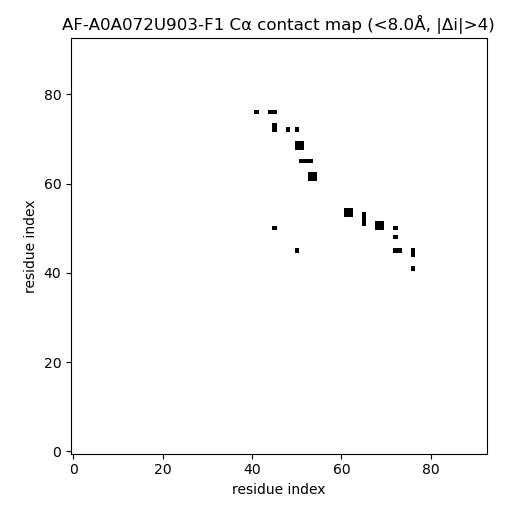.34 92 ALA A O 1
ATOM 705 N N . SER A 1 93 ? -11.859 10.186 -27.479 1.00 43.28 93 SER A N 1
ATOM 706 C CA . SER A 1 93 ? -12.904 9.969 -28.501 1.00 43.28 93 SER A CA 1
ATOM 707 C C . SER A 1 93 ? -13.098 11.185 -29.390 1.00 43.28 93 SER A C 1
ATOM 709 O O . SER A 1 93 ? -13.053 12.313 -28.852 1.00 43.28 93 SER A O 1
#

Foldseek 3Di:
DPDPPVVVVVVVVVVVVVVVVVVVVVVVVVVVVVVVVVVVVLVVQLVVLPQDDQDDDPDPPSVVVNVVSSVVSVVVSVVVVVVVVVVVVVVPD

Mean predicted aligned error: 12.87 Å

Sequence (93 aa):
MAGGIDDAAIAQALATMAQVLAQSNENAVANRRNEGEAEEMRLDRFLRNNPPTLKGRFDPEGAQTWVQGMERIFRAMVTGNDQKAQTSDSYAS

Solvent-accessible surface area (backbone atoms only — not comparable to full-atom values): 5516 Å² total; per-residue (Å²): 142,85,70,70,67,61,56,51,52,50,50,49,54,51,50,53,50,52,50,53,53,51,53,51,48,51,51,53,52,51,49,53,48,54,51,52,55,52,49,51,54,51,50,55,53,48,56,76,64,63,70,78,79,79,76,92,66,103,44,72,68,61,50,51,54,43,50,56,53,50,52,53,49,54,51,54,57,52,60,68,48,54,61,60,58,57,58,59,65,69,74,74,118

Nearest PDB structures (foldseek):
  8snb-assembly1_8U  TM=3.521E-01  e=7.230E+00  Strongylocentrotus purpuratus
  8to0-assembly1_I  TM=3.580E-01  e=6.730E+00  Mus musculus